Protein AF-A0AAU1CSB8-F1 (afdb_monomer)

Mean predicted aligned error: 4.59 Å

pLDDT: mean 86.71, std 9.39, range [43.56, 94.75]

Secondary structure (DSSP, 8-state):
--HHHHHHHHHHHHHHTT-GGGTT-TTS-TTTTT--HHHHHHHHHHHHHHHT----HHHHHHS---HHHHHHHHHHHHHHSS---

Sequence (85 aa):
MTGSDVRAAIHEELAAHGFPSLTDRPELDLISAGVNSAALIQILSALEDRFDIDLEMEPLFAQPATVARLEAEITRIARLTRPSG

Foldseek 3Di:
DDLVVLLVLLCVLCVVLPNNVQSVPQPDQCVVVPCDPVSVVVSVVVSCVVLVFDDDVVVCVVDRNGNVVSSVRSVVGSVVPDDDD

Radius of gyration: 12.24 Å; Cα contacts (8 Å, |Δi|>4): 78; chains: 1; bounding box: 32×24×32 Å

Solvent-accessible surface area (backbone atoms only — not comparable to full-atom values): 5018 Å² total; per-residue (Å²): 138,54,70,68,59,48,46,51,50,53,38,51,45,34,38,76,74,73,40,58,79,52,62,85,38,40,84,46,36,39,56,85,72,66,49,46,72,72,59,47,50,51,45,50,52,52,50,23,68,74,62,77,48,87,75,71,60,68,67,45,73,75,43,82,44,19,57,54,54,51,38,52,50,54,54,51,50,52,58,69,73,51,73,93,123

Nearest PDB structures (foldseek):
  2cq8-assembly1_A  TM=7.334E-01  e=1.483E-01  Homo sapiens
  6tg5-assembly1_A  TM=6.273E-01  e=8.641E-02  Pseudomonas fluorescens
  8ahq-assembly1_C  TM=7.565E-01  e=3.437E-01  Streptomyces virginiae
  4ca3-assembly1_A  TM=7.407E-01  e=5.232E-01  Streptomyces virginiae
  8xks-assembly1_R  TM=6.128E-01  e=2.397E-01  Chlamydomonas reinhardtii

Structure (mmCIF, N/CA/C/O backbone):
data_AF-A0AAU1CSB8-F1
#
_entry.id   AF-A0AAU1CSB8-F1
#
loop_
_atom_site.group_PD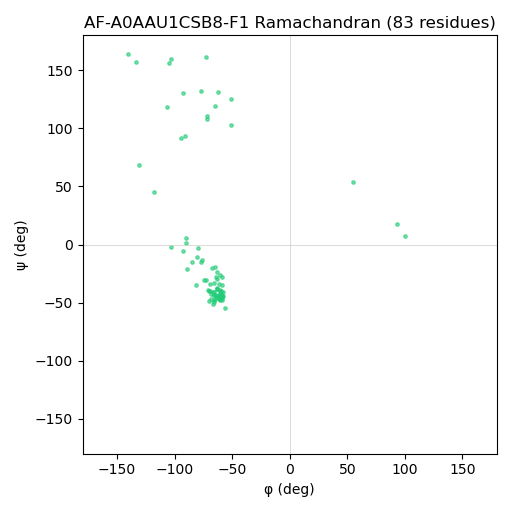B
_atom_site.id
_atom_site.type_symbol
_atom_site.label_atom_id
_atom_site.label_alt_id
_atom_site.label_comp_id
_atom_site.label_asym_id
_atom_site.label_entity_id
_atom_site.label_seq_id
_atom_site.pdbx_PDB_ins_code
_atom_site.Cartn_x
_atom_site.Cartn_y
_atom_site.Cartn_z
_atom_site.occupancy
_atom_site.B_iso_or_equiv
_atom_site.auth_seq_id
_atom_site.auth_comp_id
_atom_site.auth_asym_id
_atom_site.auth_atom_id
_atom_site.pdbx_PDB_model_num
ATOM 1 N N . MET A 1 1 ? -8.846 -5.622 13.690 1.00 63.03 1 MET A N 1
ATOM 2 C CA . MET A 1 1 ? -7.781 -5.544 12.685 1.00 63.03 1 MET A CA 1
ATOM 3 C C . MET A 1 1 ? -6.456 -5.439 13.403 1.00 63.03 1 MET A C 1
ATOM 5 O O . MET A 1 1 ? -6.290 -4.561 14.247 1.00 63.03 1 MET A O 1
ATOM 9 N N . THR A 1 2 ? -5.571 -6.386 13.141 1.00 73.81 2 THR A N 1
ATOM 10 C CA . THR A 1 2 ? -4.203 -6.429 13.661 1.00 73.81 2 THR A CA 1
ATOM 11 C C . THR A 1 2 ? -3.232 -5.996 12.559 1.00 73.81 2 THR A C 1
ATOM 13 O O . THR A 1 2 ? -3.582 -6.053 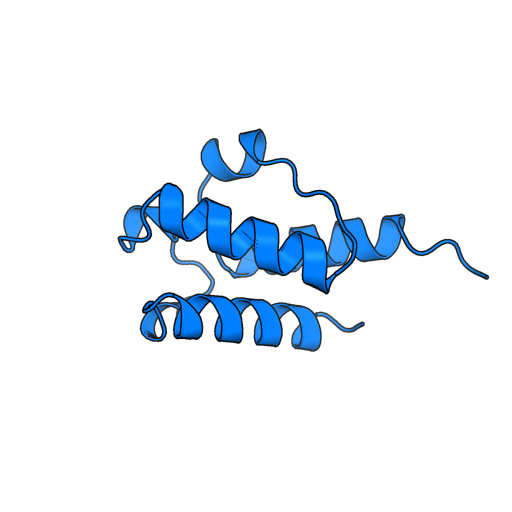11.383 1.00 73.81 2 THR A O 1
ATOM 16 N N . GLY A 1 3 ? -2.012 -5.568 12.907 1.00 72.75 3 GLY A N 1
ATOM 17 C CA . GLY A 1 3 ? -0.999 -5.220 11.891 1.00 72.75 3 GLY A CA 1
ATOM 18 C C . GLY A 1 3 ? -0.671 -6.393 10.952 1.00 72.75 3 GLY A C 1
ATOM 19 O O . GLY A 1 3 ? -0.382 -6.196 9.777 1.00 72.75 3 GLY A O 1
ATOM 20 N N . SER A 1 4 ? -0.831 -7.629 11.437 1.00 81.25 4 SER A N 1
ATOM 21 C CA . SER A 1 4 ? -0.660 -8.845 10.639 1.00 81.25 4 SER A CA 1
ATOM 22 C C . SER A 1 4 ? -1.706 -8.993 9.524 1.00 81.25 4 SER A C 1
ATOM 24 O O . SER A 1 4 ? -1.353 -9.481 8.454 1.00 81.25 4 SER A O 1
ATOM 26 N N . ASP A 1 5 ? -2.945 -8.523 9.729 1.00 87.19 5 ASP A N 1
ATOM 27 C CA . ASP A 1 5 ? -3.999 -8.543 8.696 1.00 87.19 5 ASP A CA 1
ATOM 28 C C . ASP A 1 5 ? -3.674 -7.558 7.561 1.00 87.19 5 ASP A C 1
ATOM 30 O O . ASP A 1 5 ? -3.848 -7.865 6.382 1.00 87.19 5 ASP A O 1
ATOM 34 N N . VAL A 1 6 ? -3.154 -6.379 7.922 1.00 89.75 6 VAL A N 1
ATOM 35 C CA . VAL A 1 6 ? -2.759 -5.330 6.971 1.00 89.75 6 VAL A CA 1
ATOM 36 C C . VAL A 1 6 ? -1.591 -5.795 6.110 1.00 89.75 6 VAL A C 1
ATOM 38 O O . VAL A 1 6 ? -1.639 -5.688 4.886 1.00 89.75 6 VAL A O 1
ATOM 41 N N . ARG A 1 7 ? -0.555 -6.367 6.732 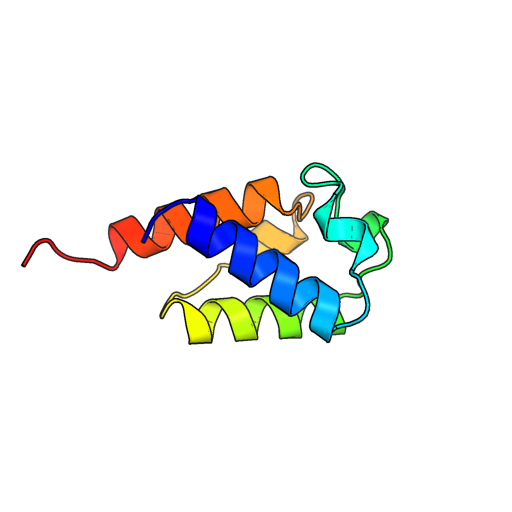1.00 90.50 7 ARG A N 1
ATOM 42 C CA . ARG A 1 7 ? 0.600 -6.895 5.998 1.00 90.50 7 ARG A CA 1
ATOM 43 C C . ARG A 1 7 ? 0.201 -7.998 5.020 1.00 90.50 7 ARG A C 1
ATOM 45 O O . ARG A 1 7 ? 0.672 -7.992 3.887 1.00 90.50 7 ARG A O 1
ATOM 52 N N . ALA A 1 8 ? -0.668 -8.919 5.440 1.00 91.81 8 ALA A N 1
ATOM 53 C CA . ALA A 1 8 ? -1.161 -9.982 4.569 1.00 91.81 8 ALA A CA 1
ATOM 54 C C . ALA A 1 8 ? -1.882 -9.413 3.336 1.00 91.81 8 ALA A C 1
ATOM 56 O O . ALA A 1 8 ? -1.583 -9.829 2.222 1.00 91.81 8 ALA A O 1
ATOM 57 N N . ALA A 1 9 ? -2.743 -8.407 3.516 1.00 93.44 9 ALA A N 1
ATOM 58 C CA . ALA A 1 9 ? -3.417 -7.746 2.401 1.00 93.44 9 ALA A CA 1
ATOM 59 C C . ALA A 1 9 ? -2.434 -7.058 1.442 1.00 93.44 9 ALA A C 1
ATOM 61 O O . ALA A 1 9 ? -2.526 -7.257 0.237 1.00 93.44 9 ALA A O 1
ATOM 62 N N . ILE A 1 10 ? -1.447 -6.315 1.958 1.00 92.56 10 ILE A N 1
ATOM 63 C CA . ILE A 1 10 ? -0.419 -5.687 1.108 1.00 92.56 10 ILE A CA 1
ATOM 64 C C . ILE A 1 10 ? 0.327 -6.751 0.290 1.00 92.56 10 ILE A C 1
ATOM 66 O O . ILE A 1 10 ? 0.601 -6.549 -0.891 1.00 92.56 10 ILE A O 1
ATOM 70 N N . HIS A 1 11 ? 0.646 -7.897 0.898 1.00 93.56 11 HIS A N 1
ATOM 71 C CA . HIS A 1 11 ? 1.322 -8.992 0.204 1.00 93.56 11 HIS A CA 1
ATOM 72 C C . HIS A 1 11 ? 0.448 -9.631 -0.882 1.00 93.56 11 HIS A C 1
ATOM 74 O O . HIS A 1 11 ? 0.955 -9.942 -1.960 1.00 93.56 11 HIS A O 1
ATOM 80 N N . GLU A 1 12 ? -0.844 -9.816 -0.609 1.00 94.50 12 GLU A N 1
ATOM 81 C CA . GLU A 1 12 ? -1.817 -10.326 -1.577 1.00 94.50 12 GLU A CA 1
ATOM 82 C C . GLU A 1 12 ? -1.923 -9.402 -2.795 1.00 94.50 12 GLU A C 1
ATOM 84 O O . GLU A 1 12 ? -1.788 -9.881 -3.921 1.00 94.50 12 GLU A O 1
ATOM 89 N N . GLU A 1 13 ? -2.062 -8.090 -2.584 1.00 94.75 13 GLU A N 1
ATOM 90 C CA . GLU A 1 13 ? -2.141 -7.124 -3.686 1.00 94.75 13 GLU A CA 1
ATOM 91 C C . GLU A 1 13 ? -0.826 -7.063 -4.476 1.00 94.75 13 GLU A C 1
ATOM 93 O O . GLU A 1 13 ? -0.823 -7.125 -5.706 1.00 94.75 13 GLU A O 1
ATOM 98 N N . LEU A 1 14 ? 0.329 -7.040 -3.799 1.00 92.50 14 LEU A N 1
ATOM 99 C CA . LEU A 1 14 ? 1.625 -7.089 -4.484 1.00 92.50 14 LEU A CA 1
ATOM 100 C C . LEU A 1 14 ? 1.758 -8.341 -5.358 1.00 92.50 14 LEU A C 1
ATOM 102 O O . LEU A 1 14 ? 2.202 -8.241 -6.501 1.00 92.50 14 LEU A O 1
ATOM 106 N N . ALA A 1 15 ? 1.356 -9.511 -4.860 1.00 92.56 15 ALA A N 1
ATOM 107 C CA . ALA A 1 15 ? 1.386 -10.747 -5.633 1.00 92.56 15 ALA A CA 1
ATOM 108 C C . ALA A 1 15 ? 0.403 -10.715 -6.818 1.00 92.56 15 ALA A C 1
ATOM 110 O O . ALA A 1 15 ? 0.787 -11.096 -7.926 1.00 92.56 15 ALA A O 1
ATOM 111 N N . ALA A 1 16 ? -0.821 -10.217 -6.612 1.00 92.94 16 ALA A N 1
ATOM 112 C CA . ALA A 1 16 ? -1.847 -10.089 -7.649 1.00 92.94 16 ALA A CA 1
ATOM 113 C C . ALA A 1 16 ? -1.409 -9.165 -8.797 1.00 92.94 16 ALA A C 1
ATOM 115 O O . ALA A 1 16 ? -1.707 -9.429 -9.962 1.00 92.94 16 ALA A O 1
ATOM 116 N N . HIS A 1 17 ? -0.630 -8.130 -8.479 1.00 90.62 17 HIS A N 1
ATOM 117 C CA . HIS A 1 17 ? -0.080 -7.182 -9.445 1.00 90.62 17 HIS A CA 1
ATOM 118 C C . HIS A 1 17 ? 1.297 -7.584 -10.016 1.00 90.62 17 HIS A C 1
ATOM 120 O O . HIS A 1 17 ? 1.873 -6.832 -10.803 1.00 90.62 17 HIS A O 1
ATOM 126 N N . GLY A 1 18 ? 1.814 -8.776 -9.686 1.00 90.44 18 GLY A N 1
ATOM 127 C CA . GLY A 1 18 ? 3.030 -9.338 -10.292 1.00 90.44 18 GLY A CA 1
ATOM 128 C C . GLY A 1 18 ? 4.340 -9.051 -9.549 1.00 90.44 18 GLY A C 1
ATOM 129 O O . GLY A 1 18 ? 5.416 -9.245 -10.115 1.00 90.44 18 GLY A O 1
ATOM 130 N N . PHE A 1 19 ? 4.273 -8.646 -8.279 1.00 90.56 19 PHE A N 1
ATOM 131 C CA . PHE A 1 19 ? 5.421 -8.319 -7.424 1.00 90.56 19 PHE A CA 1
ATOM 132 C C . PHE A 1 19 ? 5.566 -9.223 -6.178 1.00 90.56 19 PHE A C 1
ATOM 134 O O . PHE A 1 19 ? 5.852 -8.722 -5.086 1.00 90.56 19 PHE A O 1
ATOM 141 N N . PRO A 1 20 ? 5.431 -10.561 -6.290 1.00 87.44 20 PRO A N 1
ATOM 142 C CA . PRO A 1 20 ? 5.475 -11.452 -5.129 1.00 87.44 20 PRO A CA 1
ATOM 143 C C . PRO A 1 20 ? 6.836 -11.461 -4.419 1.00 87.44 20 PRO A C 1
ATOM 145 O O . PRO A 1 20 ? 6.916 -11.840 -3.265 1.00 87.44 20 PRO A O 1
ATOM 148 N N . SER A 1 21 ? 7.924 -11.038 -5.067 1.00 85.69 21 SER A N 1
ATOM 149 C CA . SER A 1 21 ? 9.256 -10.981 -4.447 1.00 85.69 21 SER A CA 1
ATOM 150 C C . SER A 1 21 ? 9.443 -9.807 -3.477 1.00 85.69 21 SER A C 1
ATOM 152 O O . SER A 1 21 ? 10.429 -9.777 -2.737 1.00 85.69 21 SER A O 1
ATOM 154 N N . LEU A 1 22 ? 8.530 -8.830 -3.483 1.00 85.44 22 LEU A N 1
ATOM 155 C CA . LEU A 1 22 ? 8.594 -7.654 -2.610 1.00 85.44 22 LEU A CA 1
ATOM 156 C C . LEU A 1 22 ? 7.983 -7.919 -1.230 1.00 85.44 22 LEU A C 1
ATOM 158 O O . LEU A 1 22 ? 8.277 -7.186 -0.288 1.00 85.44 22 LEU A O 1
ATOM 162 N N . THR A 1 23 ? 7.218 -9.004 -1.079 1.00 83.25 23 THR A N 1
ATOM 163 C CA . THR A 1 23 ? 6.623 -9.420 0.202 1.00 83.25 23 THR A CA 1
ATOM 164 C C . THR A 1 23 ? 7.678 -9.761 1.254 1.00 83.25 23 THR A C 1
ATOM 166 O O . THR A 1 23 ? 7.467 -9.556 2.446 1.00 83.25 23 THR A O 1
ATOM 169 N N . ASP A 1 24 ? 8.847 -10.237 0.821 1.00 85.00 24 ASP A N 1
ATOM 170 C CA . ASP A 1 24 ? 9.946 -10.630 1.710 1.00 85.00 24 ASP A CA 1
ATOM 171 C C . ASP A 1 24 ? 10.914 -9.472 2.013 1.00 85.00 24 ASP A C 1
ATOM 173 O O . ASP A 1 24 ? 11.925 -9.656 2.695 1.00 85.00 24 ASP A O 1
ATOM 177 N N . ARG A 1 25 ? 10.648 -8.269 1.485 1.00 86.50 25 ARG A N 1
ATOM 178 C CA . ARG A 1 25 ? 11.540 -7.102 1.583 1.00 86.50 25 ARG A CA 1
ATOM 179 C C . ARG A 1 25 ? 10.773 -5.860 2.037 1.00 86.50 25 ARG A C 1
ATOM 181 O O . ARG A 1 25 ? 10.633 -4.913 1.265 1.00 86.50 25 ARG A O 1
ATOM 188 N N . PRO A 1 26 ? 10.307 -5.822 3.295 1.00 84.44 26 PRO A N 1
ATOM 189 C CA . PRO A 1 26 ? 9.362 -4.803 3.734 1.00 84.44 26 PRO A CA 1
ATOM 190 C C . PRO A 1 26 ? 9.930 -3.379 3.790 1.00 84.44 26 PRO A C 1
ATOM 192 O O . PRO A 1 26 ? 9.159 -2.425 3.760 1.00 84.44 26 PRO A O 1
ATOM 195 N N . GLU A 1 27 ? 11.257 -3.241 3.844 1.00 88.25 27 GLU A N 1
ATOM 196 C CA . GLU A 1 27 ? 11.979 -1.959 3.863 1.00 88.25 27 GLU A CA 1
ATOM 197 C C . GLU A 1 27 ? 12.389 -1.471 2.467 1.00 88.25 27 GLU A C 1
ATOM 199 O O . GLU A 1 27 ? 12.957 -0.389 2.323 1.00 88.25 27 GLU A O 1
ATOM 204 N N . LEU A 1 28 ? 12.157 -2.280 1.430 1.00 90.25 28 LEU A N 1
ATOM 205 C CA . LEU A 1 28 ? 12.514 -1.903 0.074 1.00 90.25 28 LEU A CA 1
ATOM 206 C C . LEU A 1 28 ? 11.487 -0.910 -0.467 1.00 90.25 28 LEU A C 1
ATOM 208 O O . LEU A 1 28 ? 10.280 -1.135 -0.386 1.00 90.25 28 LEU A O 1
ATOM 212 N N . ASP A 1 29 ? 11.987 0.177 -1.044 1.00 90.19 29 ASP A N 1
ATOM 213 C CA . ASP A 1 29 ? 11.155 1.122 -1.773 1.00 90.19 29 ASP A CA 1
ATOM 214 C C . ASP A 1 29 ? 10.554 0.447 -3.011 1.00 90.19 29 ASP A C 1
ATOM 216 O O . ASP A 1 29 ? 11.284 -0.014 -3.892 1.00 90.19 29 ASP A O 1
ATOM 220 N N . LEU A 1 30 ? 9.223 0.392 -3.074 1.00 89.38 30 LEU A N 1
ATOM 221 C CA . LEU A 1 30 ? 8.471 -0.285 -4.128 1.00 89.38 30 LEU A CA 1
ATOM 222 C C . LEU A 1 30 ? 8.781 0.315 -5.504 1.00 89.38 30 LEU A C 1
ATOM 224 O O . LEU A 1 30 ? 8.960 -0.425 -6.472 1.00 89.38 30 LEU A O 1
ATOM 228 N N . 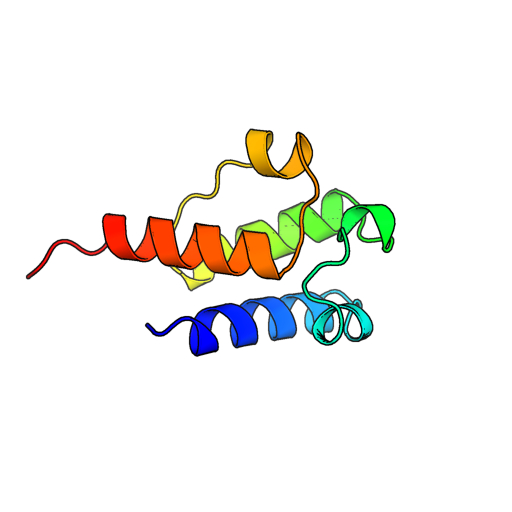ILE A 1 31 ? 8.924 1.640 -5.588 1.00 88.50 31 ILE A N 1
ATOM 229 C CA . ILE A 1 31 ? 9.240 2.330 -6.846 1.00 88.50 31 ILE A CA 1
ATOM 230 C C . ILE A 1 31 ? 10.644 1.945 -7.318 1.00 88.50 31 ILE A C 1
ATOM 232 O O . ILE A 1 31 ? 10.819 1.499 -8.454 1.00 88.50 31 ILE A O 1
ATOM 236 N N . SER A 1 32 ? 11.639 2.031 -6.431 1.00 87.69 32 SER A N 1
ATOM 237 C CA . SER A 1 32 ? 13.009 1.583 -6.718 1.00 87.69 32 SER A CA 1
ATOM 238 C C . SER A 1 32 ? 13.096 0.089 -7.057 1.00 87.69 32 SER A C 1
ATOM 240 O O . SER A 1 32 ? 14.000 -0.330 -7.778 1.00 87.69 32 SER A O 1
ATOM 242 N N . ALA A 1 33 ? 12.153 -0.720 -6.569 1.00 87.81 33 ALA A N 1
ATOM 243 C CA . ALA A 1 33 ? 12.051 -2.143 -6.873 1.00 87.81 33 ALA A CA 1
ATOM 244 C C . ALA A 1 33 ? 11.396 -2.454 -8.232 1.00 87.81 33 ALA A C 1
ATOM 246 O O . ALA A 1 33 ? 11.329 -3.620 -8.622 1.00 87.81 33 ALA A O 1
ATOM 247 N N . GLY A 1 34 ? 10.936 -1.432 -8.960 1.00 88.19 34 GLY A N 1
ATOM 248 C CA . GLY A 1 34 ? 10.336 -1.569 -10.287 1.00 88.19 34 GLY A CA 1
ATOM 249 C C . GLY A 1 34 ? 8.807 -1.540 -10.303 1.00 88.19 34 GLY A C 1
ATOM 250 O O . GLY A 1 34 ? 8.217 -1.748 -11.367 1.00 88.19 34 GLY A O 1
ATOM 251 N N . VAL A 1 35 ? 8.149 -1.256 -9.174 1.00 90.44 35 VAL A N 1
ATOM 252 C CA . VAL A 1 35 ? 6.708 -0.979 -9.163 1.00 90.44 35 VAL A CA 1
ATOM 253 C C . VAL A 1 35 ? 6.487 0.387 -9.803 1.00 90.44 35 VAL A C 1
ATOM 255 O O . VAL A 1 35 ? 6.864 1.425 -9.265 1.00 90.44 35 VAL A O 1
ATOM 258 N N . ASN A 1 36 ? 5.889 0.395 -10.990 1.00 90.38 36 ASN A N 1
ATOM 259 C CA . ASN A 1 36 ? 5.561 1.644 -11.665 1.00 90.38 36 ASN A CA 1
ATOM 260 C C . ASN A 1 36 ? 4.381 2.357 -10.979 1.00 90.38 36 ASN A C 1
ATOM 262 O O . ASN A 1 36 ? 3.590 1.743 -10.265 1.00 90.38 36 ASN A O 1
ATOM 266 N N . SER A 1 37 ? 4.229 3.656 -11.245 1.00 87.69 37 SER A N 1
ATOM 267 C CA . SER A 1 37 ? 3.198 4.489 -10.616 1.00 87.69 37 SER A CA 1
ATOM 268 C C . SER A 1 37 ? 1.774 3.988 -10.867 1.00 87.69 37 SER A C 1
ATOM 270 O O . SER A 1 37 ? 0.938 4.082 -9.979 1.00 87.69 37 SER A O 1
ATOM 272 N N . ALA A 1 38 ? 1.489 3.426 -12.046 1.00 90.94 38 ALA A N 1
ATOM 273 C CA . ALA A 1 38 ? 0.154 2.925 -12.370 1.00 90.94 38 ALA A CA 1
ATOM 274 C C . ALA A 1 38 ? -0.197 1.660 -11.574 1.00 90.94 38 ALA A C 1
ATOM 276 O O . ALA A 1 38 ? -1.332 1.511 -11.130 1.00 90.94 38 ALA A O 1
ATOM 277 N N . ALA A 1 39 ? 0.768 0.756 -11.392 1.00 91.81 39 ALA A N 1
ATOM 278 C CA . ALA A 1 39 ? 0.608 -0.422 -10.552 1.00 91.81 39 ALA A CA 1
ATOM 279 C C . ALA A 1 39 ? 0.502 -0.031 -9.076 1.00 91.81 39 ALA A C 1
ATOM 281 O O . ALA A 1 39 ? -0.367 -0.540 -8.378 1.00 91.81 39 ALA A O 1
ATOM 282 N N . LEU A 1 40 ? 1.330 0.916 -8.620 1.00 91.38 40 LEU A N 1
ATOM 283 C CA . LEU A 1 40 ? 1.277 1.406 -7.246 1.00 91.38 40 LEU A CA 1
ATOM 284 C C . LEU A 1 40 ? -0.082 2.040 -6.930 1.00 91.38 40 LEU A C 1
ATOM 286 O O . LEU A 1 40 ? -0.678 1.681 -5.927 1.00 91.38 40 LEU A O 1
ATOM 290 N N . ILE A 1 41 ? -0.610 2.908 -7.798 1.00 92.38 41 ILE A N 1
ATOM 291 C CA . ILE A 1 41 ? -1.940 3.511 -7.605 1.00 92.38 41 ILE A CA 1
ATOM 292 C C . ILE A 1 41 ? -3.026 2.432 -7.517 1.00 92.38 41 ILE A C 1
ATOM 294 O O . ILE A 1 41 ? -3.853 2.495 -6.620 1.00 92.38 41 ILE A O 1
ATOM 298 N N . GLN A 1 42 ? -3.003 1.420 -8.391 1.00 94.00 42 GLN A N 1
ATOM 299 C CA . GLN A 1 42 ? -3.983 0.327 -8.339 1.00 94.00 42 GLN A CA 1
ATOM 300 C C . GLN 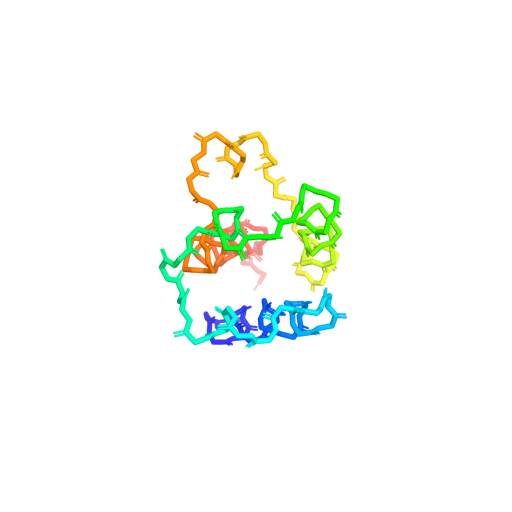A 1 42 ? -3.913 -0.462 -7.027 1.00 94.00 42 GLN A C 1
ATOM 302 O O . GLN A 1 42 ? -4.950 -0.729 -6.430 1.00 94.00 42 GLN A O 1
ATOM 307 N N . ILE A 1 43 ? -2.701 -0.783 -6.562 1.00 93.44 43 ILE A N 1
ATOM 308 C CA . ILE A 1 43 ? -2.486 -1.462 -5.278 1.00 93.44 43 ILE A CA 1
ATOM 309 C C . ILE A 1 43 ? -3.017 -0.602 -4.127 1.00 93.44 43 ILE A C 1
ATOM 311 O O . ILE A 1 43 ? -3.716 -1.106 -3.255 1.00 93.44 43 ILE A O 1
ATOM 315 N N . LEU A 1 44 ? -2.694 0.694 -4.115 1.00 93.25 44 LEU A N 1
ATOM 316 C CA . LEU A 1 44 ? -3.131 1.606 -3.059 1.00 93.25 44 LEU A CA 1
ATOM 317 C C . LEU A 1 44 ? -4.654 1.744 -3.037 1.00 93.25 44 LEU A C 1
ATOM 319 O O . LEU A 1 44 ? -5.235 1.586 -1.972 1.00 93.25 44 LEU A O 1
ATOM 323 N N . SER A 1 45 ? -5.298 1.923 -4.191 1.00 93.56 45 SER A N 1
ATOM 324 C CA . SER A 1 45 ? -6.760 1.998 -4.275 1.00 93.56 45 SER A CA 1
ATOM 325 C C . SER A 1 45 ? -7.448 0.700 -3.848 1.00 93.56 45 SER A C 1
ATOM 327 O O . SER A 1 45 ? -8.451 0.746 -3.145 1.00 93.56 45 SER A O 1
ATOM 329 N N . ALA A 1 46 ? -6.887 -0.467 -4.181 1.00 94.25 46 ALA A N 1
ATOM 330 C CA . ALA A 1 46 ? -7.412 -1.740 -3.687 1.00 94.25 46 ALA A CA 1
ATOM 331 C C . ALA A 1 46 ? -7.310 -1.853 -2.153 1.00 94.25 46 ALA A C 1
ATOM 333 O O . ALA A 1 46 ? -8.211 -2.384 -1.502 1.00 94.25 46 ALA A O 1
ATOM 334 N N . LEU A 1 47 ? -6.227 -1.339 -1.558 1.00 93.00 47 LEU A N 1
ATOM 335 C CA . LEU A 1 47 ? -6.050 -1.303 -0.105 1.00 93.00 47 LEU A CA 1
ATOM 336 C C . LEU A 1 47 ? -6.992 -0.290 0.568 1.00 93.00 47 LEU A C 1
ATOM 338 O O . LEU A 1 47 ? -7.534 -0.605 1.626 1.00 93.00 47 LEU A O 1
ATOM 342 N N . GLU A 1 48 ? -7.212 0.880 -0.037 1.00 93.50 48 GLU A N 1
ATOM 343 C CA . GLU A 1 48 ? -8.201 1.878 0.402 1.00 93.50 48 GLU A CA 1
ATOM 344 C C . GLU A 1 48 ? -9.601 1.262 0.478 1.00 93.50 48 GLU A C 1
ATOM 346 O O . GLU A 1 48 ? -10.200 1.225 1.555 1.00 93.50 48 GLU A O 1
ATOM 351 N N . ASP A 1 49 ? -10.061 0.663 -0.625 1.00 93.25 49 ASP A N 1
ATOM 352 C CA . ASP A 1 49 ? -11.366 0.001 -0.715 1.00 93.25 49 ASP A CA 1
ATOM 353 C C . ASP A 1 49 ? -11.496 -1.157 0.289 1.00 93.25 49 ASP A C 1
ATOM 355 O O . ASP A 1 49 ? -12.538 -1.349 0.920 1.00 93.25 49 ASP A O 1
ATOM 359 N N . ARG A 1 50 ? -10.433 -1.954 0.460 1.00 92.31 50 ARG A N 1
ATOM 360 C CA . ARG A 1 50 ? -10.438 -3.125 1.349 1.00 92.31 50 ARG A CA 1
ATOM 361 C C . ARG A 1 50 ? -10.505 -2.753 2.827 1.00 92.31 50 ARG A C 1
ATOM 363 O O . ARG A 1 50 ? -11.072 -3.516 3.615 1.00 92.31 50 ARG A O 1
ATOM 370 N N . PHE A 1 51 ? -9.888 -1.640 3.214 1.00 90.25 51 PHE A N 1
ATOM 371 C CA . PHE A 1 51 ? -9.816 -1.202 4.607 1.00 90.25 51 PHE A CA 1
ATOM 372 C C . PHE A 1 51 ? -10.774 -0.060 4.953 1.00 90.25 51 PHE A C 1
ATOM 374 O O . PHE A 1 51 ? -10.847 0.286 6.132 1.00 90.25 51 PHE A O 1
ATOM 381 N N . ASP A 1 52 ? -11.528 0.455 3.977 1.00 90.25 52 ASP A N 1
ATOM 382 C CA . ASP A 1 52 ? -12.428 1.606 4.123 1.00 90.25 52 ASP A CA 1
ATOM 383 C C . ASP A 1 52 ? -11.670 2.827 4.680 1.00 90.25 52 ASP A C 1
ATOM 385 O O . ASP A 1 52 ? -11.986 3.381 5.738 1.00 90.25 52 ASP A O 1
ATOM 389 N N . ILE A 1 53 ? -10.570 3.175 4.003 1.00 90.31 53 ILE A N 1
ATOM 390 C CA . ILE A 1 53 ? -9.672 4.279 4.365 1.00 90.31 53 ILE A CA 1
ATOM 391 C C . ILE A 1 53 ? -9.332 5.139 3.149 1.00 90.31 53 ILE A C 1
ATOM 393 O O . ILE A 1 53 ? -9.309 4.644 2.030 1.00 90.31 53 ILE A O 1
ATOM 397 N N . ASP A 1 54 ? -8.947 6.387 3.408 1.00 90.50 54 ASP A N 1
ATOM 398 C CA . ASP A 1 54 ? -8.375 7.289 2.408 1.00 90.50 54 ASP A CA 1
ATOM 399 C C . ASP A 1 54 ? -6.867 7.445 2.659 1.00 90.50 54 ASP A C 1
ATOM 401 O O . ASP A 1 54 ? -6.456 7.927 3.721 1.00 90.50 54 ASP A O 1
ATOM 405 N N . LEU A 1 55 ? -6.029 7.037 1.703 1.00 88.94 55 LEU A N 1
ATOM 406 C CA . LEU A 1 55 ? -4.581 7.220 1.755 1.00 88.94 55 LEU A CA 1
ATOM 407 C C . LEU A 1 55 ? -4.190 8.527 1.061 1.00 88.94 55 LEU A C 1
ATOM 409 O O . LEU A 1 55 ? -4.528 8.803 -0.090 1.00 88.94 55 LEU A O 1
ATOM 413 N N . GLU A 1 56 ? -3.373 9.334 1.736 1.00 86.56 56 GLU A N 1
ATOM 414 C CA . GLU A 1 56 ? -2.780 10.501 1.092 1.00 86.56 56 GLU A CA 1
ATOM 415 C C . GLU A 1 56 ? -1.700 10.047 0.096 1.00 86.56 56 GLU A C 1
ATOM 417 O O . GLU A 1 56 ? -0.608 9.614 0.473 1.00 86.56 56 GLU A O 1
ATOM 422 N N . MET A 1 57 ? -1.999 10.160 -1.199 1.00 83.38 57 MET A N 1
ATOM 423 C CA . MET A 1 57 ? -1.083 9.763 -2.275 1.00 83.38 57 MET A CA 1
ATOM 424 C C . MET A 1 57 ? 0.176 10.641 -2.309 1.00 83.38 57 MET A C 1
ATOM 426 O O . MET A 1 57 ? 1.284 10.144 -2.496 1.00 83.38 57 MET A O 1
ATOM 430 N N . GLU A 1 58 ? 0.036 11.953 -2.105 1.00 85.31 58 GLU A N 1
ATOM 431 C CA . GLU A 1 58 ? 1.142 12.911 -2.245 1.00 85.31 58 GLU A CA 1
ATOM 432 C C . GLU A 1 58 ? 2.329 12.595 -1.300 1.00 85.31 58 GLU A C 1
ATOM 434 O O . GLU A 1 58 ? 3.456 12.459 -1.791 1.00 85.31 58 GLU A O 1
ATOM 439 N N . PRO A 1 59 ? 2.126 12.335 0.011 1.00 83.00 59 PRO A N 1
ATOM 440 C CA . PRO A 1 59 ? 3.199 11.886 0.901 1.00 83.00 59 PRO A CA 1
ATOM 441 C C . PRO A 1 59 ? 3.801 10.521 0.547 1.00 83.00 59 PRO A C 1
ATOM 443 O O . PRO A 1 59 ? 4.967 10.282 0.876 1.00 83.00 59 PRO A O 1
ATOM 446 N N . LEU A 1 60 ? 3.031 9.622 -0.078 1.00 81.38 60 LEU A N 1
ATOM 447 C CA . LEU A 1 60 ? 3.497 8.292 -0.490 1.00 81.38 60 LEU A CA 1
ATOM 448 C C . LEU A 1 60 ? 4.439 8.354 -1.695 1.00 81.38 60 LEU A C 1
ATOM 450 O O . LEU A 1 60 ? 5.336 7.527 -1.790 1.00 81.38 60 LEU A O 1
ATOM 454 N N . PHE A 1 61 ? 4.277 9.341 -2.579 1.00 82.81 61 PHE A N 1
ATOM 455 C CA . PHE A 1 61 ? 5.203 9.576 -3.694 1.00 82.81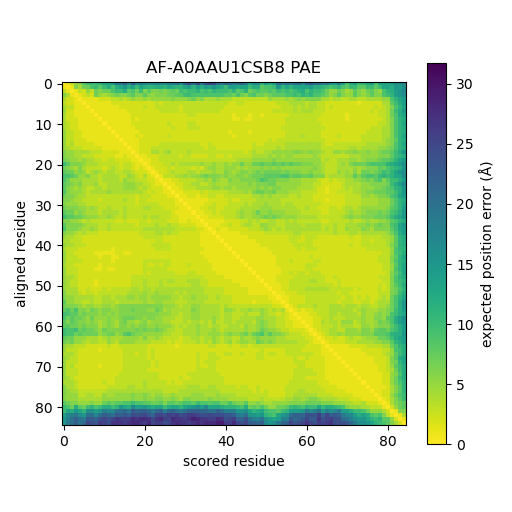 61 PHE A CA 1
ATOM 456 C C . PHE A 1 61 ? 6.365 10.513 -3.330 1.00 82.81 61 PHE A C 1
ATOM 458 O O . PHE A 1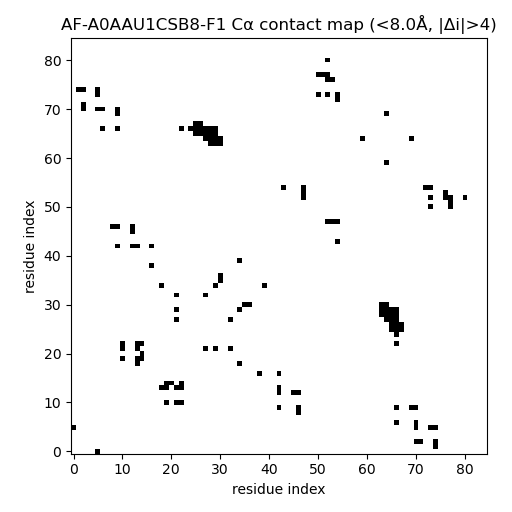 61 ? 7.403 10.488 -3.990 1.00 82.81 61 PHE A O 1
ATOM 465 N N . ALA A 1 62 ? 6.223 11.337 -2.286 1.00 84.88 62 ALA A N 1
ATOM 466 C CA . ALA A 1 62 ? 7.269 12.260 -1.833 1.00 84.88 62 ALA A CA 1
ATOM 467 C C . ALA A 1 62 ? 8.403 11.583 -1.038 1.00 84.88 62 ALA A C 1
ATOM 469 O O . ALA A 1 62 ? 9.455 12.182 -0.808 1.00 84.88 62 ALA A O 1
ATOM 470 N N . GLN A 1 63 ? 8.192 10.354 -0.576 1.00 85.38 63 GLN A N 1
ATOM 471 C CA . GLN A 1 63 ? 9.137 9.580 0.225 1.00 85.38 63 GLN A CA 1
ATOM 472 C C . GLN A 1 63 ? 9.098 8.109 -0.213 1.00 85.38 63 GLN A C 1
ATOM 474 O O . GLN A 1 63 ? 8.135 7.710 -0.858 1.00 85.38 63 GLN A O 1
ATOM 479 N N . PRO A 1 64 ? 10.095 7.284 0.155 1.00 86.12 64 PRO A N 1
ATOM 480 C CA . PRO A 1 64 ? 10.078 5.859 -0.161 1.00 86.12 64 PRO A CA 1
ATOM 481 C C . PRO A 1 64 ? 8.770 5.178 0.260 1.00 86.12 64 PRO A C 1
ATOM 483 O O . PRO A 1 64 ? 8.372 5.240 1.432 1.00 86.12 64 PRO A O 1
ATOM 486 N N . ALA A 1 65 ? 8.121 4.519 -0.698 1.00 88.12 65 ALA A N 1
ATOM 487 C CA . ALA A 1 65 ? 6.900 3.760 -0.489 1.00 88.12 65 ALA A CA 1
ATOM 488 C C . ALA A 1 65 ? 7.299 2.319 -0.172 1.00 88.12 65 ALA A C 1
ATOM 490 O O . ALA A 1 65 ? 7.535 1.527 -1.076 1.00 88.12 65 ALA A O 1
ATOM 491 N N . THR A 1 66 ? 7.431 1.989 1.111 1.00 91.75 66 THR A N 1
ATOM 492 C CA . THR A 1 66 ? 7.802 0.642 1.574 1.00 91.75 66 THR A CA 1
ATOM 493 C C . THR A 1 66 ? 6.588 -0.087 2.146 1.00 9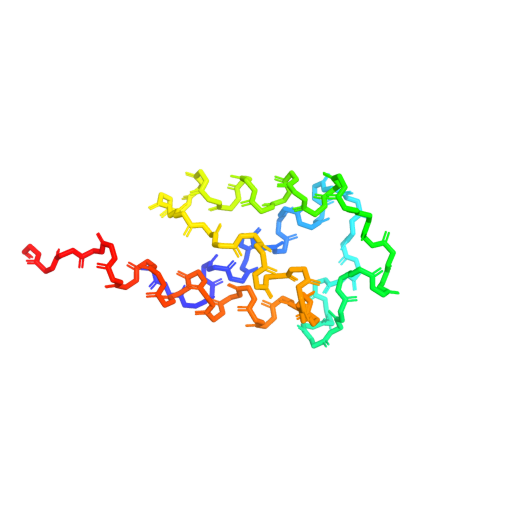1.75 66 THR A C 1
ATOM 495 O O . THR A 1 66 ? 5.639 0.545 2.617 1.00 91.75 66 THR A O 1
ATOM 498 N N . VAL A 1 67 ? 6.608 -1.423 2.161 1.00 90.44 67 VAL A N 1
ATOM 499 C CA . VAL A 1 67 ? 5.531 -2.223 2.779 1.00 90.44 67 VAL A CA 1
ATOM 500 C C . VAL A 1 67 ? 5.393 -1.894 4.265 1.00 90.44 67 VAL A C 1
ATOM 502 O O . VAL A 1 67 ? 4.277 -1.737 4.749 1.00 90.44 67 VAL A O 1
ATOM 505 N N . ALA A 1 68 ? 6.512 -1.728 4.980 1.00 89.69 68 ALA A N 1
ATOM 506 C CA . ALA A 1 68 ? 6.502 -1.362 6.395 1.00 89.69 68 ALA A CA 1
ATOM 507 C C . ALA A 1 68 ? 5.808 -0.010 6.639 1.00 89.69 68 ALA A C 1
ATOM 509 O O . ALA A 1 68 ? 5.036 0.139 7.587 1.00 89.69 68 ALA A O 1
ATOM 510 N N . ARG A 1 69 ? 6.043 0.969 5.757 1.00 90.50 69 ARG A N 1
ATOM 511 C CA . ARG A 1 69 ? 5.386 2.277 5.822 1.00 90.50 69 ARG A CA 1
ATOM 512 C C . ARG A 1 69 ? 3.894 2.174 5.519 1.00 90.50 69 ARG A C 1
ATOM 514 O O . ARG A 1 69 ? 3.100 2.739 6.263 1.00 90.50 69 ARG A O 1
ATOM 521 N N . LEU A 1 70 ? 3.520 1.464 4.454 1.00 90.62 70 LEU A N 1
ATOM 522 C CA . LEU A 1 70 ? 2.113 1.261 4.096 1.00 90.62 70 LEU A CA 1
ATOM 523 C C . LEU A 1 70 ? 1.354 0.572 5.233 1.00 90.62 70 LEU A C 1
ATOM 525 O O . LEU A 1 70 ? 0.281 1.023 5.619 1.00 90.62 70 LEU A O 1
ATOM 529 N N . GLU A 1 71 ? 1.944 -0.459 5.838 1.00 91.75 71 GLU A N 1
ATOM 530 C CA . GLU A 1 71 ? 1.368 -1.145 6.996 1.00 91.75 71 GLU A CA 1
ATOM 531 C C . GLU A 1 71 ? 1.1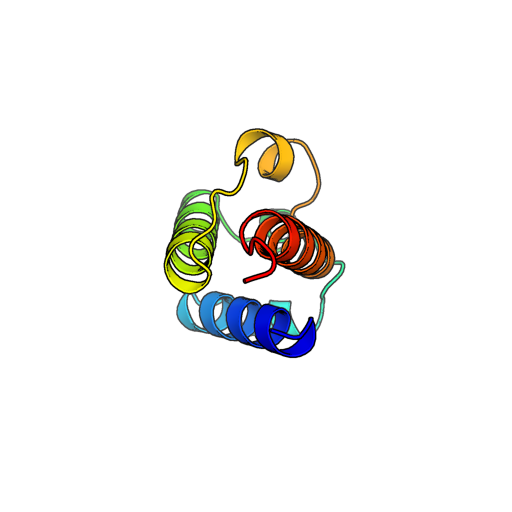39 -0.190 8.172 1.00 91.75 71 GLU A C 1
ATOM 533 O O . GLU A 1 71 ? 0.067 -0.209 8.787 1.00 91.75 71 GLU A O 1
ATOM 538 N N . ALA A 1 72 ? 2.126 0.656 8.481 1.00 90.19 72 ALA A N 1
ATOM 539 C CA . ALA A 1 72 ? 2.026 1.638 9.552 1.00 90.19 72 ALA A CA 1
ATOM 540 C C . ALA A 1 72 ? 0.933 2.684 9.278 1.00 90.19 72 ALA A C 1
ATOM 542 O O . ALA A 1 72 ? 0.156 2.991 10.185 1.00 90.19 72 ALA A O 1
ATOM 543 N N . GLU A 1 73 ? 0.839 3.187 8.045 1.00 90.75 73 GLU A N 1
ATOM 544 C CA . GLU A 1 73 ? -0.125 4.223 7.661 1.00 90.75 73 GLU A CA 1
ATOM 545 C C . GLU A 1 73 ? -1.560 3.684 7.654 1.00 90.75 73 GLU A C 1
ATOM 547 O O . GLU A 1 73 ? -2.431 4.241 8.320 1.00 90.75 73 GLU A O 1
ATOM 552 N N . ILE A 1 74 ? -1.791 2.528 7.024 1.00 91.25 74 ILE A N 1
ATOM 553 C CA . ILE A 1 74 ? -3.096 1.849 7.015 1.00 91.25 74 ILE A CA 1
ATOM 554 C C . ILE A 1 74 ? -3.536 1.530 8.449 1.00 91.25 74 ILE A C 1
ATOM 556 O O . ILE A 1 74 ? -4.666 1.814 8.845 1.00 91.25 74 ILE A O 1
ATOM 560 N N . THR A 1 75 ? -2.629 0.994 9.275 1.00 90.56 75 THR A N 1
ATOM 561 C CA . THR A 1 75 ? -2.930 0.696 10.685 1.00 90.56 75 THR A CA 1
ATOM 562 C C . THR A 1 75 ? -3.262 1.963 11.476 1.00 90.56 75 THR A C 1
ATOM 564 O O . THR A 1 75 ? -4.125 1.931 12.355 1.00 90.56 75 THR A O 1
ATOM 567 N N . ARG A 1 76 ? -2.574 3.076 11.202 1.00 89.69 76 ARG A N 1
ATOM 568 C CA . ARG A 1 76 ? -2.816 4.375 11.839 1.00 89.69 76 ARG A CA 1
ATOM 569 C C . ARG A 1 76 ? -4.180 4.935 11.439 1.00 89.69 76 ARG A C 1
ATOM 571 O O . ARG A 1 76 ? -4.951 5.271 12.334 1.00 89.69 76 ARG A O 1
ATOM 578 N N . ILE A 1 77 ? -4.489 5.005 10.145 1.00 89.44 77 ILE A N 1
ATOM 579 C CA . ILE A 1 77 ? -5.746 5.575 9.637 1.00 89.44 77 ILE A CA 1
ATOM 580 C C . ILE A 1 77 ? -6.933 4.739 10.099 1.00 89.44 77 ILE A C 1
ATOM 582 O O . ILE A 1 77 ? -7.863 5.280 10.688 1.00 89.44 77 ILE A O 1
ATOM 586 N N . ALA A 1 78 ? -6.856 3.416 9.972 1.00 85.88 78 ALA A N 1
ATOM 587 C CA . ALA A 1 78 ? -7.935 2.531 10.394 1.00 85.88 78 ALA A CA 1
ATOM 588 C C . ALA A 1 78 ? -8.220 2.565 11.909 1.00 85.88 78 ALA A C 1
ATOM 590 O O . ALA A 1 78 ? -9.317 2.228 12.356 1.00 85.88 78 ALA A O 1
ATOM 591 N N . ARG A 1 79 ? -7.242 2.961 12.738 1.00 84.62 79 ARG A N 1
ATOM 592 C CA . ARG A 1 79 ? -7.481 3.242 14.167 1.00 84.62 79 ARG A CA 1
ATOM 593 C C . ARG A 1 79 ? -8.213 4.562 14.388 1.00 84.62 79 ARG A C 1
ATOM 595 O O . ARG A 1 79 ? -8.917 4.680 15.383 1.00 84.62 79 ARG A O 1
ATOM 602 N N . LEU A 1 80 ? -8.019 5.541 13.508 1.00 82.75 80 LEU A N 1
ATOM 603 C CA . LEU A 1 80 ? -8.659 6.854 13.579 1.00 82.75 80 LEU A CA 1
ATOM 604 C C . LEU A 1 80 ? -10.086 6.825 13.014 1.00 82.75 80 LEU A C 1
ATOM 606 O O . LEU A 1 80 ? -10.954 7.507 13.550 1.00 82.75 80 LEU A O 1
ATOM 610 N N . THR A 1 81 ? -10.345 6.018 11.980 1.00 72.31 81 THR A N 1
ATOM 611 C CA . THR A 1 81 ? -11.667 5.882 11.341 1.00 72.31 81 THR A CA 1
ATOM 612 C C . THR A 1 81 ? -12.626 4.964 12.093 1.00 72.31 81 THR A C 1
ATOM 614 O O . THR A 1 81 ? -13.820 4.972 11.804 1.00 72.31 81 THR A O 1
ATOM 617 N N . ARG A 1 82 ? -12.160 4.208 13.096 1.00 61.50 82 ARG A N 1
ATOM 618 C CA . ARG A 1 82 ? -13.025 3.398 13.963 1.00 61.50 82 ARG A CA 1
ATOM 619 C C . ARG A 1 82 ? -13.376 4.181 15.239 1.00 61.50 82 ARG A C 1
ATOM 621 O O . ARG A 1 82 ? -12.621 4.093 16.209 1.00 61.50 82 ARG A O 1
ATOM 628 N N . PRO A 1 83 ? -14.494 4.937 15.294 1.00 50.16 83 PRO A N 1
ATOM 629 C CA . PRO A 1 83 ? -14.958 5.484 16.558 1.00 50.16 83 PRO A CA 1
ATOM 630 C C . PRO A 1 83 ? -15.286 4.313 17.484 1.00 50.16 83 PRO A C 1
ATOM 632 O O . PRO A 1 83 ? -15.946 3.355 17.078 1.00 50.16 83 PRO A O 1
ATOM 635 N N . SER A 1 84 ? -14.787 4.375 18.715 1.00 53.25 84 SER A N 1
ATOM 636 C CA . SER A 1 84 ? -15.212 3.506 19.807 1.00 53.25 84 SER A CA 1
ATOM 637 C C . SER A 1 84 ? -16.741 3.535 19.897 1.00 53.25 84 SER A C 1
ATOM 639 O O . SER A 1 84 ? -17.307 4.531 20.346 1.00 53.25 84 SER A O 1
ATOM 641 N N . GLY A 1 85 ? -17.388 2.480 19.401 1.00 43.56 85 GLY A N 1
ATOM 642 C CA . GLY A 1 85 ? -18.800 2.180 19.632 1.00 43.56 85 GLY A CA 1
ATOM 643 C C . GLY A 1 85 ? -18.958 1.339 20.883 1.00 43.56 85 GLY A C 1
ATOM 644 O O . GLY A 1 85 ? -18.126 0.418 21.061 1.00 43.56 85 GLY A O 1
#